Protein AF-A0A0N6ZX19-F1 (afdb_monomer_lite)

Foldseek 3Di:
DVQFFKFQQLVVRDIGHDDAPPCVVVLVVLLCVLDVDADDDDDDDPPGDDDADDPDDDVPDSRPSGDDRPDRTDPDVCNSNVVSNVRRVSNVVSVVVVVVCVCDVDPVSVVVPDPPPPPPPDD

Structure (mmCIF, N/CA/C/O backbone):
data_AF-A0A0N6ZX19-F1
#
_entry.id   AF-A0A0N6ZX19-F1
#
loop_
_atom_site.group_PDB
_atom_site.id
_atom_site.type_symbol
_atom_site.label_atom_id
_atom_site.label_alt_id
_atom_site.label_comp_id
_atom_site.label_asym_id
_atom_site.label_entity_id
_atom_site.label_seq_id
_atom_site.pdbx_PDB_ins_code
_atom_site.Cartn_x
_atom_site.Cartn_y
_atom_site.Cartn_z
_atom_site.occupancy
_atom_site.B_iso_or_equiv
_atom_site.auth_seq_id
_atom_site.auth_comp_id
_atom_site.auth_asym_id
_atom_site.auth_atom_id
_atom_site.pdbx_PDB_model_num
ATOM 1 N N . MET A 1 1 ? -0.354 12.606 -4.611 1.00 43.31 1 MET A N 1
ATOM 2 C CA . MET A 1 1 ? 0.544 11.697 -3.864 1.00 43.31 1 MET A CA 1
ATOM 3 C C . MET A 1 1 ? 1.948 11.821 -4.444 1.00 43.31 1 MET A C 1
ATOM 5 O O . MET A 1 1 ? 2.078 11.647 -5.652 1.00 43.31 1 MET A O 1
ATOM 9 N N . PRO A 1 2 ? 2.975 12.136 -3.640 1.00 48.53 2 PRO A N 1
ATOM 10 C CA . PRO A 1 2 ? 4.324 12.437 -4.137 1.00 48.53 2 PRO A CA 1
ATOM 11 C C . PRO A 1 2 ? 5.062 11.261 -4.814 1.00 48.53 2 PRO A C 1
ATOM 13 O O . PRO A 1 2 ? 6.101 11.488 -5.424 1.00 48.53 2 PRO A O 1
ATOM 16 N N . PHE A 1 3 ? 4.535 10.025 -4.785 1.00 59.00 3 PHE A N 1
ATOM 17 C CA . PHE A 1 3 ? 5.248 8.829 -5.277 1.00 59.00 3 PHE A CA 1
ATOM 18 C C . PHE A 1 3 ? 4.462 7.933 -6.258 1.00 59.00 3 PHE A C 1
ATOM 20 O O . PHE A 1 3 ? 4.767 6.753 -6.420 1.00 59.00 3 PHE A O 1
ATOM 27 N N . GLY A 1 4 ? 3.522 8.509 -7.014 1.00 57.75 4 GLY A N 1
ATOM 28 C CA . GLY A 1 4 ? 2.849 7.844 -8.139 1.00 57.75 4 GLY A CA 1
ATOM 29 C C . GLY A 1 4 ? 1.557 7.097 -7.777 1.00 57.75 4 GLY A C 1
ATOM 30 O O . GLY A 1 4 ? 1.023 7.292 -6.686 1.00 57.75 4 GLY A O 1
ATOM 31 N N . PRO A 1 5 ? 1.012 6.304 -8.719 1.00 57.31 5 PRO A N 1
ATOM 32 C CA . PRO A 1 5 ? -0.209 5.543 -8.495 1.00 57.31 5 PRO A CA 1
ATOM 33 C C . PRO A 1 5 ? 0.021 4.485 -7.411 1.00 57.31 5 PRO A C 1
ATOM 35 O O . PRO A 1 5 ? 1.003 3.742 -7.445 1.00 57.31 5 PRO A O 1
ATOM 38 N N . SER A 1 6 ? -0.901 4.432 -6.460 1.00 70.25 6 SER A N 1
ATOM 39 C CA . SER A 1 6 ? -0.932 3.445 -5.386 1.00 70.25 6 SER A CA 1
ATOM 40 C C . SER A 1 6 ? -2.307 2.804 -5.373 1.00 70.25 6 SER A C 1
ATOM 42 O O . SER A 1 6 ? -3.305 3.437 -5.716 1.00 70.25 6 SER A O 1
ATOM 44 N N . VAL A 1 7 ? -2.346 1.538 -4.990 1.00 73.19 7 VAL A N 1
ATOM 45 C CA . VAL A 1 7 ? -3.553 0.735 -4.874 1.00 73.19 7 VAL A CA 1
ATOM 46 C C . VAL A 1 7 ? -3.828 0.543 -3.385 1.00 73.19 7 VAL A C 1
ATOM 48 O O . VAL A 1 7 ? -2.912 0.137 -2.684 1.00 73.19 7 VAL A O 1
ATOM 51 N N . VAL A 1 8 ? -5.027 0.833 -2.879 1.00 74.38 8 VAL A N 1
ATOM 52 C CA . VAL A 1 8 ? -5.406 0.637 -1.469 1.00 74.38 8 VAL A CA 1
ATOM 53 C C . VAL A 1 8 ? -6.764 -0.064 -1.382 1.00 74.38 8 VAL A C 1
ATOM 55 O O . VAL A 1 8 ? -7.803 0.584 -1.412 1.00 74.38 8 VAL A O 1
ATOM 58 N N . ASP A 1 9 ? -6.783 -1.387 -1.231 1.00 75.56 9 ASP A N 1
ATOM 59 C CA . ASP A 1 9 ? -8.015 -2.145 -0.983 1.00 75.56 9 ASP A CA 1
ATOM 60 C C . ASP A 1 9 ? -8.178 -2.400 0.520 1.00 75.56 9 ASP A C 1
ATOM 62 O O . ASP A 1 9 ? -7.662 -3.386 1.051 1.00 75.56 9 ASP A O 1
ATOM 66 N N . ARG A 1 10 ? -8.909 -1.511 1.209 1.00 73.56 10 ARG A N 1
ATOM 67 C CA . ARG A 1 10 ? -9.185 -1.634 2.653 1.00 73.56 10 ARG A CA 1
ATOM 68 C C . ARG A 1 10 ? -9.898 -2.942 2.988 1.00 73.56 10 ARG A C 1
ATOM 70 O O . ARG A 1 10 ? -9.510 -3.598 3.939 1.00 73.56 10 ARG A O 1
ATOM 77 N N . LYS A 1 11 ? -10.888 -3.377 2.200 1.00 76.44 11 LYS A N 1
ATOM 78 C CA . LYS A 1 11 ? -11.623 -4.623 2.489 1.00 76.44 11 LYS A CA 1
ATOM 79 C C . LYS A 1 11 ? -10.723 -5.855 2.375 1.00 76.44 11 LYS A C 1
ATOM 81 O O . LYS A 1 11 ? -10.899 -6.807 3.125 1.00 76.44 11 LYS A O 1
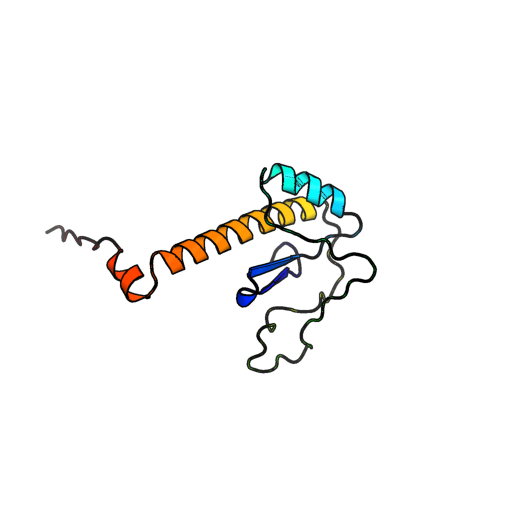ATOM 86 N N . ALA A 1 12 ? -9.772 -5.846 1.442 1.00 78.69 12 ALA A N 1
ATOM 87 C CA . ALA A 1 12 ? -8.787 -6.916 1.307 1.00 78.69 12 ALA A CA 1
ATOM 88 C C . ALA A 1 12 ? -7.547 -6.740 2.205 1.00 78.69 12 ALA A C 1
ATOM 90 O O . ALA A 1 12 ? -6.674 -7.604 2.156 1.00 78.69 12 ALA A O 1
ATOM 91 N N . GLN A 1 13 ? -7.450 -5.645 2.973 1.00 79.00 13 GLN A N 1
ATOM 92 C CA . GLN A 1 13 ? -6.266 -5.239 3.745 1.00 79.00 13 GLN A CA 1
ATOM 93 C C . GLN A 1 13 ? -4.981 -5.225 2.908 1.00 79.00 13 GLN A C 1
ATOM 95 O O . GLN A 1 13 ? -3.955 -5.788 3.288 1.00 79.00 13 GLN A O 1
ATOM 100 N N . ARG A 1 14 ? -5.039 -4.631 1.709 1.00 80.00 14 ARG A N 1
ATOM 101 C CA . ARG A 1 14 ? -3.914 -4.636 0.763 1.00 80.00 14 ARG A CA 1
ATOM 102 C C . ARG A 1 14 ? -3.573 -3.249 0.261 1.00 80.00 14 ARG A C 1
ATOM 104 O O . ARG A 1 14 ? -4.447 -2.483 -0.133 1.00 80.00 14 ARG A O 1
ATOM 111 N N . VAL A 1 15 ? -2.272 -2.997 0.170 1.00 79.75 15 VAL A N 1
ATOM 112 C CA . VAL A 1 15 ? -1.695 -1.847 -0.521 1.00 79.75 15 VAL A CA 1
ATOM 113 C C . VAL A 1 15 ? -0.741 -2.304 -1.620 1.00 79.75 15 VAL A C 1
ATOM 115 O O . VAL A 1 15 ? -0.038 -3.301 -1.476 1.00 79.75 15 VAL A O 1
ATOM 118 N N . GLY A 1 16 ? -0.741 -1.592 -2.740 1.00 81.25 16 GLY A N 1
ATOM 119 C CA . GLY A 1 16 ? 0.116 -1.849 -3.890 1.00 81.25 16 GLY A CA 1
ATOM 120 C C . GLY A 1 16 ? 0.751 -0.562 -4.390 1.00 81.25 16 GLY A C 1
ATOM 121 O O . GLY A 1 16 ? 0.130 0.497 -4.368 1.00 81.25 16 GLY A O 1
ATOM 122 N N . PHE A 1 17 ? 1.985 -0.650 -4.870 1.00 81.69 17 PHE A N 1
ATOM 123 C CA . PHE A 1 17 ? 2.735 0.498 -5.367 1.00 81.69 17 PHE A CA 1
ATOM 124 C C . PHE A 1 17 ? 3.425 0.143 -6.676 1.00 81.69 17 PHE A C 1
ATOM 126 O O . PHE A 1 17 ? 3.908 -0.977 -6.851 1.00 81.69 17 PHE A O 1
ATOM 133 N N . PHE A 1 18 ? 3.519 1.112 -7.585 1.00 80.56 18 PHE A N 1
ATOM 134 C CA . PHE A 1 18 ? 4.344 0.958 -8.777 1.00 80.56 18 PHE A CA 1
ATOM 135 C C . PHE A 1 18 ? 5.794 1.335 -8.475 1.00 80.56 18 PHE A C 1
ATOM 137 O O . PHE A 1 18 ? 6.112 2.483 -8.134 1.00 80.56 18 PHE A O 1
ATOM 144 N N . LEU A 1 19 ? 6.678 0.357 -8.650 1.00 79.00 19 LEU A N 1
ATOM 145 C CA . LEU A 1 19 ? 8.120 0.542 -8.593 1.00 79.00 19 LEU A CA 1
ATOM 146 C C . LEU A 1 19 ? 8.677 0.905 -9.968 1.00 79.00 19 LEU A C 1
ATOM 148 O O . LEU A 1 19 ? 8.120 0.539 -11.005 1.00 79.00 19 LEU A O 1
ATOM 152 N N . GLY A 1 20 ? 9.798 1.625 -9.961 1.00 76.25 20 GLY A N 1
ATOM 153 C CA . GLY A 1 20 ? 10.605 1.794 -11.161 1.00 76.25 20 GLY A CA 1
ATOM 154 C C . GLY A 1 20 ? 11.097 0.440 -11.677 1.00 76.25 20 GLY A C 1
ATOM 155 O O . GLY A 1 20 ? 11.214 -0.537 -10.928 1.00 76.25 20 GLY A O 1
ATOM 156 N N . SER A 1 21 ? 11.394 0.370 -12.974 1.00 75.50 21 SER A N 1
ATOM 157 C CA . SER A 1 21 ? 12.039 -0.815 -13.544 1.00 75.50 21 SER A CA 1
ATOM 158 C C . SER A 1 21 ? 13.359 -1.092 -12.819 1.00 75.50 21 SER A C 1
ATOM 160 O O . SER A 1 21 ? 14.076 -0.160 -12.467 1.00 75.50 21 SER A O 1
ATOM 162 N N . ASN A 1 22 ? 13.665 -2.370 -12.582 1.00 80.25 22 ASN A N 1
ATOM 163 C CA . ASN A 1 22 ? 14.874 -2.830 -11.883 1.00 80.25 22 ASN A CA 1
ATOM 164 C C . ASN A 1 22 ? 15.056 -2.284 -10.453 1.00 80.25 22 ASN A C 1
ATOM 166 O O . ASN A 1 22 ? 16.130 -2.407 -9.882 1.00 80.25 22 ASN A O 1
ATOM 170 N N . SER A 1 23 ? 14.017 -1.715 -9.833 1.00 85.94 23 SER A N 1
ATOM 171 C CA . SER A 1 23 ? 14.096 -1.178 -8.465 1.00 85.94 23 SER A CA 1
ATOM 172 C C . SER A 1 23 ? 13.763 -2.196 -7.368 1.00 85.94 23 SER A C 1
ATOM 174 O O . SER A 1 23 ? 13.662 -1.818 -6.202 1.00 85.94 23 SER A O 1
ATOM 176 N N . ARG A 1 24 ? 13.561 -3.473 -7.726 1.00 89.25 24 ARG A N 1
ATOM 177 C CA . ARG A 1 24 ? 13.176 -4.547 -6.797 1.00 89.25 24 ARG A CA 1
ATOM 178 C C . ARG A 1 24 ? 14.197 -4.713 -5.673 1.00 89.25 24 ARG A C 1
ATOM 180 O O . ARG A 1 24 ? 13.831 -4.652 -4.506 1.00 89.25 24 ARG A O 1
ATOM 187 N N . ASP A 1 25 ? 15.464 -4.892 -6.022 1.00 91.12 25 ASP A N 1
ATOM 188 C CA . ASP A 1 25 ? 16.498 -5.204 -5.031 1.00 91.12 25 ASP A CA 1
ATOM 189 C C . ASP A 1 25 ? 16.766 -4.003 -4.122 1.00 91.12 25 ASP A C 1
ATOM 191 O O . ASP A 1 25 ? 16.863 -4.149 -2.906 1.00 91.12 25 ASP A O 1
ATOM 195 N N . THR A 1 26 ? 16.765 -2.794 -4.693 1.00 91.06 26 THR A N 1
ATOM 196 C CA . THR A 1 26 ? 16.854 -1.542 -3.935 1.00 91.06 26 THR A CA 1
ATOM 197 C C . THR A 1 26 ? 15.684 -1.393 -2.964 1.00 91.06 26 THR A C 1
ATOM 199 O O . THR A 1 26 ? 15.902 -1.073 -1.800 1.00 91.06 26 THR A O 1
ATOM 202 N N . PHE A 1 27 ? 14.450 -1.661 -3.400 1.00 91.50 27 PHE A N 1
ATOM 203 C CA . PHE A 1 27 ? 13.290 -1.630 -2.509 1.00 91.50 27 PHE A CA 1
ATOM 204 C C . PHE A 1 27 ? 13.429 -2.650 -1.381 1.00 91.50 27 PHE A C 1
ATOM 206 O O . PHE A 1 27 ? 13.257 -2.290 -0.224 1.00 91.50 27 PHE A O 1
ATOM 213 N N . SER A 1 28 ? 13.766 -3.905 -1.695 1.00 92.12 28 SER A N 1
ATOM 214 C CA . SER A 1 28 ? 13.916 -4.952 -0.680 1.00 92.12 28 SER A CA 1
ATOM 215 C C . SER A 1 28 ? 15.028 -4.629 0.320 1.00 92.12 28 SER A C 1
ATOM 217 O O . SER A 1 28 ? 14.849 -4.868 1.512 1.00 92.12 28 SER A O 1
ATOM 219 N N . HIS A 1 29 ? 16.129 -4.024 -0.137 1.00 93.31 29 HIS A N 1
ATOM 220 C CA . HIS A 1 29 ? 17.190 -3.528 0.736 1.00 93.31 29 HIS A CA 1
ATOM 221 C C . HIS A 1 29 ? 16.673 -2.469 1.719 1.00 93.31 29 HIS A C 1
ATOM 223 O O . HIS A 1 29 ? 16.882 -2.601 2.922 1.00 93.31 29 HIS A O 1
ATOM 229 N N . PHE A 1 30 ? 15.980 -1.435 1.232 1.00 93.50 30 PHE A N 1
ATOM 230 C CA . PHE A 1 30 ? 15.461 -0.380 2.107 1.00 93.50 30 PHE A CA 1
ATOM 231 C C . PHE A 1 30 ? 14.331 -0.869 3.008 1.00 93.50 30 PHE A C 1
ATOM 233 O O . PHE A 1 30 ? 14.311 -0.520 4.179 1.00 93.50 30 PHE A O 1
ATOM 240 N N . LEU A 1 31 ? 13.453 -1.746 2.525 1.00 93.12 31 LEU A N 1
ATOM 241 C CA . LEU A 1 31 ? 12.391 -2.325 3.344 1.00 93.12 31 LEU A CA 1
ATOM 242 C 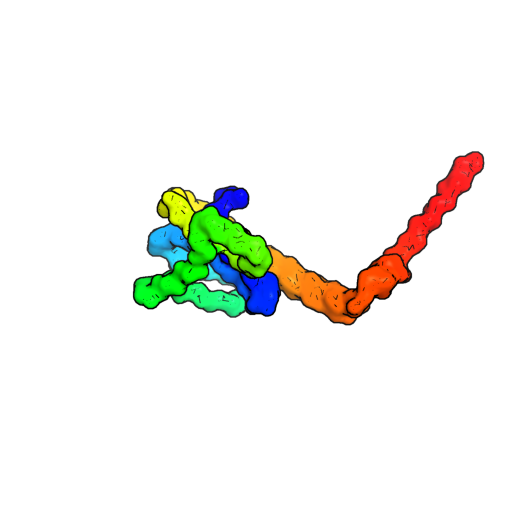C . LEU A 1 31 ? 12.946 -3.082 4.558 1.00 93.12 31 LEU A C 1
ATOM 244 O O . LEU A 1 31 ? 12.426 -2.918 5.656 1.00 93.12 31 LEU A O 1
ATOM 248 N N . GLY A 1 32 ? 14.030 -3.844 4.381 1.00 93.25 32 GLY A N 1
ATOM 249 C CA . GLY A 1 32 ? 14.710 -4.511 5.496 1.00 93.25 32 GLY A CA 1
ATOM 250 C C . GLY A 1 32 ? 15.398 -3.553 6.477 1.00 93.25 32 GLY A C 1
ATOM 251 O O . GLY A 1 32 ? 15.702 -3.949 7.597 1.00 93.25 32 GLY A O 1
ATOM 252 N N . ARG A 1 33 ? 15.641 -2.297 6.079 1.00 94.00 33 ARG A N 1
ATOM 253 C CA . ARG A 1 33 ? 16.150 -1.240 6.968 1.00 94.00 33 ARG A CA 1
ATOM 254 C C . ARG A 1 33 ? 15.038 -0.505 7.706 1.00 94.00 33 ARG A C 1
ATOM 256 O O . ARG A 1 33 ? 15.258 -0.095 8.838 1.00 94.00 33 ARG A O 1
ATOM 263 N N . GLU A 1 34 ? 13.879 -0.334 7.073 1.00 93.62 34 GLU A N 1
ATOM 264 C CA . GLU A 1 34 ? 12.718 0.325 7.683 1.00 93.62 34 GLU A CA 1
ATOM 265 C C . GLU A 1 34 ? 12.118 -0.518 8.812 1.00 93.62 34 GLU A C 1
ATOM 267 O O . GLU A 1 34 ? 11.649 0.021 9.811 1.00 93.62 34 GLU A O 1
ATOM 272 N N . THR A 1 35 ? 12.122 -1.845 8.669 1.00 92.31 35 THR A N 1
ATOM 273 C CA . THR A 1 35 ? 11.609 -2.747 9.701 1.00 92.31 35 THR A CA 1
ATOM 274 C C . THR A 1 35 ? 12.252 -4.134 9.615 1.00 92.31 35 THR A C 1
ATOM 276 O O . THR A 1 35 ? 12.410 -4.671 8.515 1.00 92.31 35 THR A O 1
ATOM 279 N N . PRO A 1 36 ? 12.577 -4.767 10.759 1.00 92.38 36 PRO A N 1
ATOM 280 C CA . PRO A 1 36 ? 13.020 -6.161 10.787 1.00 92.38 36 PRO A CA 1
ATOM 281 C C . PRO A 1 36 ? 11.886 -7.151 10.465 1.00 92.38 36 PRO A C 1
ATOM 283 O O . PRO A 1 36 ? 12.157 -8.300 10.122 1.00 92.38 36 PRO A O 1
ATOM 286 N N . SER A 1 37 ? 10.622 -6.726 10.560 1.00 92.25 37 SER A N 1
ATOM 287 C CA . SER A 1 37 ? 9.435 -7.549 10.305 1.00 92.25 37 SER A CA 1
ATOM 288 C C . SER A 1 37 ? 8.512 -6.860 9.293 1.00 92.25 37 SER A C 1
ATOM 290 O O . SER A 1 37 ? 7.495 -6.272 9.677 1.00 92.25 37 SER A O 1
ATOM 292 N N . PRO A 1 38 ? 8.865 -6.867 7.996 1.00 89.81 38 PRO A N 1
ATOM 293 C CA . PRO A 1 38 ? 8.042 -6.236 6.976 1.00 89.81 38 PRO A CA 1
ATOM 294 C C . PRO A 1 38 ? 6.691 -6.946 6.824 1.00 89.81 38 PRO A C 1
ATOM 296 O O . PRO A 1 38 ? 6.627 -8.174 6.944 1.00 89.81 38 PRO A O 1
ATOM 299 N N . PRO A 1 39 ? 5.610 -6.204 6.511 1.00 87.31 39 PRO A N 1
ATOM 300 C CA . PRO A 1 39 ? 4.319 -6.814 6.215 1.00 87.31 39 PRO A CA 1
ATOM 301 C C . PRO A 1 39 ? 4.453 -7.761 5.011 1.00 87.31 39 PRO A C 1
ATOM 303 O O . PRO A 1 39 ? 5.239 -7.466 4.107 1.00 87.31 39 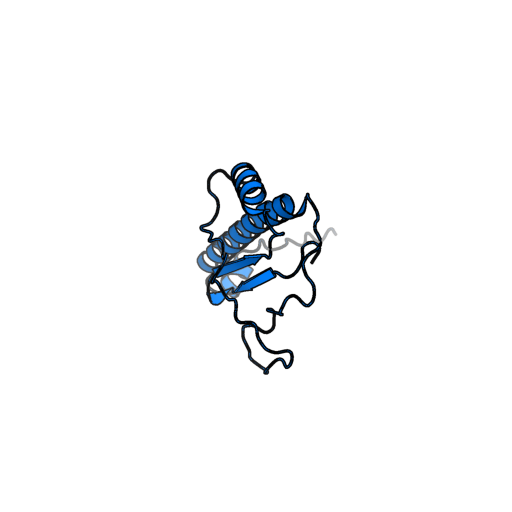PRO A O 1
ATOM 306 N N . PRO A 1 40 ? 3.693 -8.871 4.939 1.00 88.88 40 PRO A N 1
ATOM 307 C CA . PRO A 1 40 ? 3.747 -9.781 3.801 1.00 88.88 40 PRO A CA 1
ATOM 308 C C . PRO A 1 40 ? 3.503 -9.042 2.482 1.00 88.88 40 PRO A C 1
ATOM 310 O O . PRO A 1 40 ? 2.485 -8.374 2.304 1.00 88.88 40 PRO A O 1
ATOM 313 N N . TYR A 1 41 ? 4.432 -9.172 1.538 1.00 88.88 41 TYR A N 1
ATOM 314 C CA . TYR A 1 41 ? 4.365 -8.485 0.253 1.00 88.88 41 TYR A CA 1
ATOM 315 C C . TYR A 1 41 ? 4.757 -9.418 -0.889 1.00 88.88 41 TYR A C 1
ATOM 317 O O . TYR A 1 41 ? 5.483 -10.397 -0.715 1.00 88.88 41 TYR A O 1
ATOM 325 N N . ARG A 1 42 ? 4.258 -9.113 -2.088 1.00 88.62 42 ARG A N 1
ATOM 326 C CA . ARG A 1 42 ? 4.557 -9.860 -3.310 1.00 88.62 42 ARG A CA 1
ATOM 327 C C . ARG A 1 42 ? 4.921 -8.896 -4.425 1.00 88.62 42 ARG A C 1
ATOM 329 O O . ARG A 1 42 ? 4.203 -7.934 -4.677 1.00 88.62 42 ARG A O 1
ATOM 336 N N . TYR A 1 43 ? 5.986 -9.220 -5.151 1.00 88.19 43 TYR A N 1
ATOM 337 C CA . TYR A 1 43 ? 6.298 -8.555 -6.409 1.00 88.19 43 TYR A CA 1
ATOM 338 C C . TYR A 1 43 ? 5.482 -9.148 -7.551 1.00 88.19 43 TYR A C 1
ATOM 340 O O . TYR A 1 43 ? 5.534 -10.352 -7.812 1.00 88.19 43 TYR A O 1
ATOM 348 N N . LEU A 1 44 ? 4.754 -8.280 -8.246 1.00 84.81 44 LEU A N 1
ATOM 349 C CA . LEU A 1 44 ? 4.128 -8.586 -9.524 1.00 84.81 44 LEU A CA 1
ATOM 350 C C . LEU A 1 44 ? 5.124 -8.217 -10.626 1.00 84.81 44 LEU A C 1
ATOM 352 O O . LEU A 1 44 ? 5.505 -7.056 -10.761 1.00 84.81 44 LEU A O 1
ATOM 356 N N . GLY A 1 45 ? 5.609 -9.229 -11.341 1.00 81.44 45 GLY A N 1
ATOM 357 C CA . GLY A 1 45 ? 6.647 -9.097 -12.362 1.00 81.44 45 GLY A CA 1
ATOM 358 C C . GLY A 1 45 ? 6.127 -9.429 -13.755 1.00 81.44 45 GLY A C 1
ATOM 359 O O . GLY A 1 45 ? 4.946 -9.254 -14.057 1.00 81.44 45 GLY A O 1
ATOM 360 N N . HIS A 1 46 ? 7.012 -9.949 -14.604 1.00 81.69 46 HIS A N 1
ATOM 361 C CA . HIS A 1 46 ? 6.634 -10.434 -15.928 1.00 81.69 46 HIS A CA 1
ATOM 362 C C . HIS A 1 46 ? 5.492 -11.467 -15.840 1.00 81.69 46 HIS A C 1
ATOM 364 O O . HIS A 1 46 ? 5.485 -12.313 -14.946 1.00 81.69 46 HIS A O 1
ATOM 370 N N . GLY A 1 47 ? 4.503 -11.357 -16.731 1.00 81.94 47 GLY A N 1
ATOM 371 C CA . GLY A 1 47 ? 3.308 -12.213 -16.745 1.00 81.94 47 GLY A CA 1
ATOM 372 C C . GLY A 1 47 ? 2.238 -11.872 -15.698 1.00 81.94 47 GLY A C 1
ATOM 373 O O . GLY A 1 47 ? 1.204 -12.531 -15.655 1.00 81.94 47 GLY A O 1
ATOM 374 N N . SER A 1 48 ? 2.447 -10.853 -14.858 1.00 82.69 48 SER A N 1
ATOM 375 C CA . SER A 1 48 ? 1.419 -10.360 -13.933 1.00 82.69 48 SER A CA 1
ATOM 376 C C . SER A 1 48 ? 0.600 -9.234 -14.569 1.00 82.69 48 SER A C 1
ATOM 378 O O . SER A 1 48 ? 1.145 -8.398 -15.288 1.00 82.69 48 SER A O 1
ATOM 380 N N . ALA A 1 49 ? -0.694 -9.173 -14.257 1.00 77.00 49 ALA A N 1
ATOM 381 C CA . ALA A 1 49 ? -1.589 -8.099 -14.676 1.00 77.00 49 ALA A CA 1
ATOM 382 C C . ALA A 1 49 ? -2.352 -7.540 -13.470 1.00 77.00 49 ALA A C 1
ATOM 384 O O . ALA A 1 49 ? -2.663 -8.268 -12.526 1.00 77.00 49 ALA A O 1
ATOM 385 N N . VAL A 1 50 ? -2.661 -6.245 -13.513 1.00 73.44 50 VAL A N 1
ATOM 386 C CA . VAL A 1 50 ? -3.555 -5.583 -12.558 1.00 73.44 50 VAL A CA 1
ATOM 387 C C . VAL A 1 50 ? -4.742 -5.056 -13.351 1.00 73.44 50 VAL A C 1
ATOM 389 O O . VAL A 1 50 ? -4.558 -4.308 -14.310 1.00 73.44 50 VAL A O 1
ATOM 392 N N . VAL A 1 51 ? -5.950 -5.455 -12.959 1.00 73.81 51 VAL A N 1
ATOM 393 C CA . VAL A 1 51 ? -7.190 -4.915 -13.523 1.00 73.81 51 VAL A CA 1
ATOM 394 C C . VAL A 1 51 ? -7.562 -3.675 -12.725 1.00 73.81 51 VAL A C 1
ATOM 396 O O . VAL A 1 51 ? -7.623 -3.714 -11.497 1.00 73.81 51 VAL A O 1
ATOM 399 N N . VAL A 1 52 ? -7.780 -2.573 -13.428 1.00 70.44 52 VAL A N 1
ATOM 400 C CA . VAL A 1 52 ? -8.189 -1.291 -12.854 1.00 70.44 52 VAL A CA 1
ATOM 401 C C . VAL A 1 52 ? -9.515 -0.879 -13.489 1.00 70.44 52 VAL A C 1
ATOM 403 O O . VAL A 1 52 ? -9.725 -1.192 -14.666 1.00 70.44 52 VAL A O 1
ATOM 406 N N . PRO A 1 53 ? -10.410 -0.195 -12.761 1.00 68.12 53 PRO A N 1
ATOM 407 C CA . PRO A 1 53 ? -11.617 0.357 -13.356 1.00 68.12 53 PRO A CA 1
ATOM 408 C C . PRO A 1 53 ? -11.319 1.231 -14.564 1.00 68.12 53 PRO A C 1
ATOM 410 O O . PRO A 1 53 ? -10.304 1.934 -14.628 1.00 68.12 53 PRO A O 1
ATOM 413 N N . GLY A 1 54 ? -12.233 1.175 -15.528 1.00 64.19 54 GLY A N 1
ATOM 414 C CA . GLY A 1 54 ? -12.186 2.024 -16.705 1.00 64.19 54 GLY A CA 1
ATOM 415 C C . GLY A 1 54 ? -12.298 3.515 -16.353 1.00 64.19 54 GLY A C 1
ATOM 416 O O . GLY A 1 54 ? -12.620 3.886 -15.225 1.00 64.19 54 GLY A O 1
ATOM 417 N N . PRO A 1 55 ? -12.067 4.406 -17.330 1.00 62.72 55 PRO A N 1
ATOM 418 C CA . PRO A 1 55 ? -12.102 5.856 -17.121 1.00 62.72 55 PRO A CA 1
ATOM 419 C C . PRO A 1 55 ? -13.474 6.386 -16.682 1.00 62.72 55 PRO A C 1
ATOM 421 O O . PRO A 1 55 ? -13.551 7.504 -16.174 1.00 62.72 55 PRO A O 1
ATOM 424 N N . ILE A 1 56 ? -14.536 5.602 -16.882 1.00 67.50 56 ILE A N 1
ATOM 425 C CA . ILE A 1 56 ? -15.898 5.916 -16.459 1.00 67.50 56 ILE A CA 1
ATOM 426 C C . ILE A 1 56 ? -16.110 5.283 -15.076 1.00 67.50 56 ILE A C 1
ATOM 428 O O . ILE A 1 56 ? -16.276 4.064 -15.000 1.00 67.50 56 ILE A O 1
ATOM 432 N N . PRO A 1 57 ? -16.086 6.067 -13.982 1.00 61.69 57 PRO A N 1
ATOM 433 C CA . PRO A 1 57 ? -16.391 5.538 -12.663 1.00 61.69 57 PRO A CA 1
ATOM 434 C C . PRO A 1 57 ? -17.861 5.115 -12.637 1.00 61.69 57 PRO A C 1
ATOM 436 O O . PRO A 1 57 ? -18.757 5.947 -12.768 1.00 61.69 57 PRO A O 1
ATOM 439 N N . LEU A 1 58 ? -18.120 3.821 -12.466 1.00 66.75 58 LEU A N 1
ATOM 440 C CA . LEU A 1 58 ? -19.467 3.350 -12.163 1.00 66.75 58 LEU A CA 1
ATOM 441 C C . LEU A 1 58 ? -19.775 3.747 -10.719 1.00 66.75 58 LEU A C 1
ATOM 443 O O . LEU A 1 58 ? -18.972 3.493 -9.817 1.00 66.75 58 LEU A O 1
ATOM 447 N N . SER A 1 59 ? -20.908 4.406 -10.485 1.00 58.06 59 SER A N 1
ATOM 448 C CA . SER A 1 59 ? -21.382 4.702 -9.131 1.00 58.06 59 SER A CA 1
ATOM 449 C C . SER A 1 59 ? -21.451 3.394 -8.332 1.00 58.06 59 SER A C 1
ATOM 451 O O . SER A 1 59 ? -22.081 2.446 -8.794 1.00 58.06 59 SER A O 1
ATOM 453 N N . ALA A 1 60 ? -20.795 3.356 -7.167 1.00 66.69 60 ALA A N 1
ATOM 454 C CA . ALA A 1 60 ? -20.585 2.183 -6.303 1.00 66.69 60 ALA A CA 1
ATOM 455 C C . ALA A 1 60 ? -19.451 1.203 -6.683 1.00 66.69 60 ALA A C 1
ATOM 457 O O . ALA A 1 60 ? -19.296 0.177 -6.018 1.00 66.69 60 ALA A O 1
ATOM 458 N N . ASP A 1 61 ? -18.601 1.507 -7.671 1.00 66.00 61 ASP A N 1
ATOM 459 C CA . ASP A 1 61 ? -17.383 0.717 -7.887 1.00 66.00 61 ASP A CA 1
ATOM 460 C C . ASP A 1 61 ? -16.392 0.916 -6.722 1.00 66.00 61 ASP A C 1
ATOM 462 O O . ASP A 1 61 ? -15.821 1.989 -6.511 1.00 66.00 61 ASP A O 1
ATOM 466 N N . ARG A 1 62 ? -16.169 -0.156 -5.955 1.00 63.50 62 ARG A N 1
ATOM 467 C CA . ARG A 1 62 ? -15.246 -0.195 -4.808 1.00 63.50 62 ARG A CA 1
ATOM 468 C C . ARG A 1 62 ? -13.798 0.144 -5.166 1.00 63.50 62 ARG A C 1
ATOM 470 O O . ARG A 1 62 ? -12.998 0.350 -4.257 1.00 63.50 62 ARG A O 1
ATOM 477 N N . TYR A 1 63 ? -13.453 0.150 -6.451 1.00 63.97 63 TYR A N 1
ATOM 478 C CA . TYR A 1 63 ? -12.118 0.418 -6.966 1.00 63.97 63 TYR A CA 1
ATOM 479 C C . TYR A 1 63 ? -12.007 1.804 -7.614 1.00 63.97 63 TYR A C 1
ATOM 481 O O . TYR A 1 63 ? -11.008 2.068 -8.266 1.00 63.97 63 TYR A O 1
ATOM 489 N N . GLN A 1 64 ? -12.964 2.724 -7.430 1.00 60.00 64 GLN A N 1
ATOM 490 C CA . GLN A 1 64 ? -12.894 4.088 -7.995 1.00 60.00 64 GLN A CA 1
ATOM 491 C C . GLN A 1 64 ? -11.585 4.846 -7.683 1.00 60.00 64 GLN A C 1
ATOM 493 O O . GLN A 1 64 ? -11.176 5.721 -8.448 1.00 60.00 64 GLN A O 1
ATOM 498 N N . TRP A 1 65 ? -10.916 4.515 -6.573 1.00 58.78 65 TRP A N 1
ATOM 499 C CA . TRP A 1 65 ? -9.609 5.066 -6.191 1.00 58.78 65 TRP A CA 1
ATOM 500 C C . TRP A 1 65 ? -8.438 4.482 -7.003 1.00 58.78 65 TRP A C 1
ATOM 502 O O . TRP A 1 65 ? -7.342 5.042 -7.004 1.00 58.78 65 TRP A O 1
ATOM 512 N N . LEU A 1 66 ? -8.652 3.370 -7.706 1.00 61.81 66 LEU A N 1
ATOM 513 C CA . LEU A 1 66 ? -7.679 2.697 -8.549 1.00 61.81 66 LEU A CA 1
ATOM 514 C C . LEU A 1 66 ? -7.780 3.242 -9.974 1.00 61.81 66 LEU A C 1
ATOM 516 O O . LEU A 1 66 ? -8.733 2.973 -10.697 1.00 61.81 66 LEU A O 1
ATOM 520 N N . ARG A 1 67 ? -6.766 3.990 -10.409 1.00 61.91 67 ARG A N 1
ATOM 521 C CA . ARG A 1 67 ? -6.627 4.390 -11.813 1.00 61.91 67 ARG A CA 1
ATOM 522 C C . ARG A 1 67 ? -5.411 3.739 -12.442 1.00 61.91 67 ARG A C 1
ATOM 524 O O . ARG A 1 67 ? -4.365 3.617 -11.801 1.00 61.91 67 ARG A O 1
ATOM 531 N N . ALA A 1 68 ? -5.543 3.376 -13.719 1.00 62.62 68 ALA A N 1
ATOM 532 C CA . ALA A 1 68 ? -4.397 3.017 -14.544 1.00 62.62 68 ALA A CA 1
ATOM 533 C C . ALA A 1 68 ? -3.342 4.135 -14.454 1.00 62.62 68 ALA A C 1
ATOM 535 O O . ALA A 1 68 ? -3.701 5.310 -14.602 1.00 62.62 68 ALA A O 1
ATOM 536 N N . PRO A 1 69 ? -2.056 3.810 -14.241 1.00 63.47 69 PRO A N 1
ATOM 537 C CA . PRO A 1 69 ? -0.987 4.781 -14.420 1.00 63.47 69 PRO A CA 1
ATOM 538 C C . PRO A 1 69 ? -1.077 5.360 -15.834 1.00 63.47 69 PRO A C 1
ATOM 540 O O . PRO A 1 69 ? -0.882 4.648 -16.814 1.00 63.47 69 PRO A O 1
ATOM 543 N N . THR A 1 70 ? -1.382 6.651 -15.956 1.00 62.19 70 THR A N 1
ATOM 544 C CA . THR A 1 70 ? -1.453 7.324 -17.265 1.00 62.19 70 THR A CA 1
ATOM 545 C C . THR A 1 70 ? -0.068 7.603 -17.843 1.00 62.19 70 THR A C 1
ATOM 547 O O . THR A 1 70 ? 0.065 7.882 -19.032 1.00 62.19 70 THR A O 1
ATOM 550 N N . ARG A 1 71 ? 0.974 7.530 -17.006 1.00 62.75 71 ARG A N 1
ATOM 551 C CA . ARG A 1 71 ? 2.379 7.698 -17.379 1.00 62.75 71 ARG A CA 1
ATOM 552 C C . ARG A 1 71 ? 3.246 6.683 -16.654 1.00 62.75 71 ARG A C 1
ATOM 554 O O . ARG A 1 71 ? 2.950 6.293 -15.520 1.00 62.75 71 ARG A O 1
ATOM 561 N N . ARG A 1 72 ? 4.345 6.291 -17.307 1.00 64.12 72 ARG A N 1
ATOM 562 C CA . ARG A 1 72 ? 5.406 5.525 -16.653 1.00 64.12 72 ARG A CA 1
ATOM 563 C C . ARG A 1 72 ? 5.903 6.344 -15.460 1.00 64.12 72 ARG A C 1
ATOM 565 O O . ARG A 1 72 ? 6.119 7.544 -15.620 1.00 64.12 72 ARG A O 1
ATOM 572 N N . PRO A 1 73 ? 6.063 5.738 -14.280 1.00 66.00 73 PRO A N 1
ATOM 573 C CA . PRO A 1 73 ? 6.537 6.493 -13.145 1.00 66.00 73 PRO A CA 1
ATOM 574 C C . PRO A 1 73 ? 7.971 6.986 -13.369 1.00 66.00 73 PRO A C 1
ATOM 576 O O . PRO A 1 73 ? 8.813 6.204 -13.813 1.00 66.00 73 PRO A O 1
ATOM 579 N N . ASP A 1 74 ? 8.240 8.256 -13.051 1.00 65.50 74 ASP A N 1
ATOM 580 C CA . ASP A 1 74 ? 9.572 8.846 -13.217 1.00 65.50 74 ASP A CA 1
ATOM 581 C C . ASP A 1 74 ? 10.642 8.048 -12.465 1.00 65.50 74 ASP A C 1
ATOM 583 O O . ASP A 1 74 ? 10.418 7.544 -11.350 1.00 65.50 74 ASP A O 1
ATOM 587 N N . ALA A 1 75 ? 11.816 7.950 -13.093 1.00 68.81 75 ALA A N 1
ATOM 588 C CA . ALA A 1 75 ? 12.998 7.290 -12.559 1.00 68.81 75 ALA A CA 1
ATOM 589 C C . ALA A 1 75 ? 13.646 8.160 -11.470 1.00 68.81 75 ALA A C 1
ATOM 591 O O . ALA A 1 75 ? 14.684 8.780 -11.676 1.00 68.81 75 ALA A O 1
ATOM 592 N N . ASN A 1 76 ? 13.007 8.226 -10.303 1.00 77.00 76 ASN A N 1
ATOM 593 C CA . ASN A 1 76 ? 13.576 8.851 -9.115 1.00 77.00 76 ASN A CA 1
ATOM 594 C C . ASN A 1 76 ? 14.323 7.785 -8.283 1.00 77.00 76 ASN A C 1
ATOM 596 O O . ASN A 1 76 ? 13.680 6.835 -7.824 1.00 77.00 76 ASN A O 1
ATOM 600 N N . PRO A 1 77 ? 15.641 7.930 -8.042 1.00 79.38 77 PRO A N 1
ATOM 601 C CA . PRO A 1 77 ? 16.423 6.958 -7.274 1.00 79.38 77 PRO A CA 1
ATOM 602 C C . PRO A 1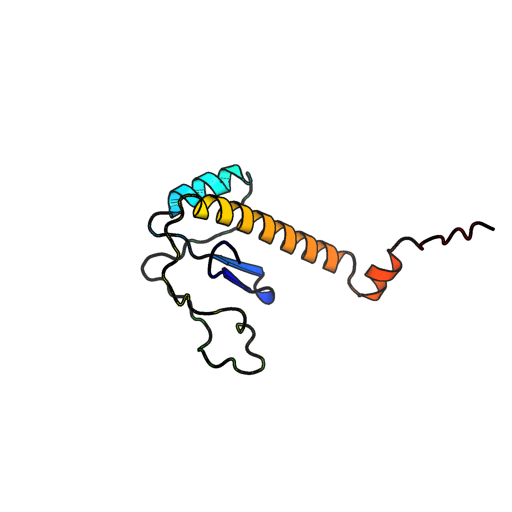 77 ? 15.980 6.827 -5.808 1.00 79.38 77 PRO A C 1
ATOM 604 O O . PRO A 1 77 ? 16.201 5.785 -5.203 1.00 79.38 77 PRO A O 1
ATOM 607 N N . LEU A 1 78 ? 15.309 7.836 -5.241 1.00 86.06 78 LEU A N 1
ATOM 608 C CA . LEU A 1 78 ? 14.765 7.802 -3.877 1.00 86.06 78 LEU A CA 1
ATOM 609 C C . LEU A 1 78 ? 13.379 7.154 -3.797 1.00 86.06 78 LEU A C 1
ATOM 611 O O . LEU A 1 78 ? 12.867 6.897 -2.708 1.00 86.06 78 LEU A O 1
ATOM 615 N N . ARG A 1 79 ? 12.757 6.858 -4.942 1.00 84.44 79 ARG A N 1
ATOM 616 C CA . ARG A 1 79 ? 11.434 6.233 -4.996 1.00 84.44 79 ARG A CA 1
ATOM 617 C C . ARG A 1 79 ? 11.363 4.906 -4.227 1.00 84.44 79 ARG A C 1
ATOM 619 O O . ARG A 1 79 ? 10.387 4.729 -3.503 1.00 84.44 79 ARG A O 1
ATOM 626 N N . PRO A 1 80 ? 12.330 3.974 -4.338 1.00 87.12 80 PRO A N 1
ATOM 627 C CA . PRO A 1 80 ? 12.255 2.708 -3.612 1.00 87.12 80 PRO A CA 1
ATOM 628 C C . PRO A 1 80 ? 12.302 2.907 -2.095 1.00 87.12 80 PRO A C 1
ATOM 630 O O . PRO A 1 80 ? 11.601 2.196 -1.384 1.00 87.12 80 PRO A O 1
ATOM 633 N N . VAL A 1 81 ? 13.058 3.907 -1.621 1.00 89.31 81 VAL A N 1
ATOM 634 C CA . VAL A 1 81 ? 13.129 4.293 -0.202 1.00 89.31 81 VAL A CA 1
ATOM 635 C C . VAL A 1 81 ? 11.761 4.768 0.273 1.00 89.31 81 VAL A C 1
ATOM 637 O O . VAL A 1 81 ? 11.176 4.185 1.177 1.00 89.31 81 VAL A O 1
ATOM 640 N N . ALA A 1 82 ? 11.205 5.772 -0.409 1.00 87.38 82 ALA A N 1
ATOM 641 C CA . ALA A 1 82 ? 9.921 6.353 -0.040 1.00 87.38 82 ALA A CA 1
ATOM 642 C C . ALA A 1 82 ? 8.784 5.320 -0.058 1.00 87.38 82 ALA A C 1
ATOM 644 O O . ALA A 1 82 ? 7.906 5.349 0.801 1.00 87.38 82 ALA A O 1
ATOM 645 N N . LEU A 1 83 ? 8.796 4.392 -1.021 1.00 88.06 83 LEU A N 1
ATOM 646 C CA . LEU A 1 83 ? 7.794 3.331 -1.105 1.00 88.06 83 LEU A CA 1
ATOM 647 C C . LEU A 1 83 ? 7.969 2.263 -0.019 1.00 88.06 83 LEU A C 1
ATOM 649 O O . LEU A 1 83 ? 6.963 1.740 0.455 1.00 88.06 83 LEU A O 1
ATOM 653 N N . ALA A 1 84 ? 9.202 1.947 0.386 1.00 89.94 84 ALA A N 1
ATOM 654 C CA . ALA A 1 84 ? 9.452 1.048 1.510 1.00 89.94 84 ALA A CA 1
ATOM 655 C C . ALA A 1 84 ? 8.898 1.647 2.812 1.00 89.94 84 ALA A C 1
ATOM 657 O O . ALA A 1 84 ? 8.095 1.001 3.486 1.00 89.94 84 ALA A O 1
ATOM 658 N N . THR A 1 85 ? 9.216 2.915 3.095 1.00 90.56 85 THR A N 1
ATOM 659 C CA . THR A 1 85 ? 8.668 3.650 4.244 1.00 90.56 85 THR A CA 1
ATOM 660 C C . THR A 1 85 ? 7.141 3.722 4.184 1.00 90.56 85 THR A C 1
ATOM 662 O O . THR A 1 85 ? 6.461 3.440 5.169 1.00 90.56 85 THR A O 1
ATOM 665 N N . ALA A 1 86 ? 6.573 4.043 3.015 1.00 88.25 86 ALA A N 1
ATOM 666 C CA . ALA A 1 86 ? 5.125 4.131 2.843 1.00 88.25 86 ALA A CA 1
ATOM 667 C C . ALA A 1 86 ? 4.422 2.787 3.079 1.00 88.25 86 ALA A C 1
ATOM 669 O O . ALA A 1 86 ? 3.345 2.772 3.675 1.00 88.25 86 ALA A O 1
ATOM 670 N N . LEU A 1 87 ? 5.009 1.665 2.643 1.00 88.00 87 LEU A N 1
ATOM 671 C CA . LEU A 1 87 ? 4.465 0.330 2.897 1.00 88.00 87 LEU A CA 1
ATOM 672 C C . LEU A 1 87 ? 4.413 0.028 4.401 1.00 88.00 87 LEU A C 1
ATOM 674 O O . LEU A 1 87 ? 3.368 -0.396 4.891 1.00 88.00 87 LEU A O 1
ATOM 678 N N . VAL A 1 88 ? 5.507 0.278 5.127 1.00 90.12 88 VAL A N 1
ATOM 679 C CA . VAL A 1 88 ? 5.584 0.038 6.579 1.00 90.12 88 VAL A CA 1
ATOM 680 C C . VA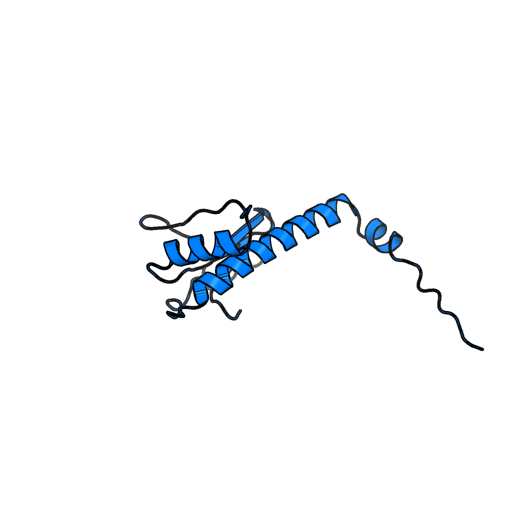L A 1 88 ? 4.596 0.926 7.331 1.00 90.12 88 VAL A C 1
ATOM 682 O O . VAL A 1 88 ? 3.794 0.423 8.113 1.00 90.12 88 VAL A O 1
ATOM 685 N N . ALA A 1 89 ? 4.584 2.227 7.035 1.00 89.31 89 ALA A N 1
ATOM 686 C CA . ALA A 1 89 ? 3.665 3.173 7.660 1.00 89.31 89 ALA A CA 1
ATOM 687 C C . ALA A 1 89 ? 2.193 2.824 7.385 1.00 89.31 89 ALA A C 1
ATOM 689 O O . ALA A 1 89 ? 1.357 2.914 8.280 1.00 89.31 89 ALA A O 1
ATOM 690 N N . SER A 1 90 ? 1.872 2.390 6.161 1.00 86.38 90 SER A N 1
ATOM 691 C CA . SER A 1 90 ? 0.508 1.981 5.804 1.00 86.38 90 SER A CA 1
ATOM 692 C C . SER A 1 90 ? 0.084 0.716 6.546 1.00 86.38 90 SER A C 1
ATOM 694 O O . SER A 1 90 ? -1.048 0.640 7.011 1.00 86.38 90 SER A O 1
ATOM 696 N N . ALA A 1 91 ? 0.977 -0.269 6.674 1.00 86.50 91 ALA A N 1
ATOM 697 C CA . ALA A 1 91 ? 0.688 -1.495 7.410 1.00 86.50 91 ALA A CA 1
ATOM 698 C C . ALA A 1 91 ? 0.478 -1.228 8.906 1.00 86.50 91 ALA A C 1
ATOM 700 O O . ALA A 1 91 ? -0.489 -1.728 9.475 1.00 86.50 91 ALA A O 1
ATOM 701 N N . GLU A 1 92 ? 1.318 -0.391 9.522 1.00 89.12 92 GLU A N 1
ATOM 702 C CA . GLU A 1 92 ? 1.140 0.002 10.925 1.00 89.12 92 GLU A CA 1
ATOM 703 C C . GLU A 1 92 ? -0.158 0.790 11.127 1.00 89.12 92 GLU A C 1
ATOM 705 O O . GLU A 1 92 ? -0.876 0.568 12.101 1.00 89.12 92 GLU A O 1
ATOM 710 N N . LEU A 1 93 ? -0.509 1.674 10.187 1.00 87.19 93 LEU A N 1
ATOM 711 C CA . LEU A 1 93 ? -1.775 2.398 10.233 1.00 87.19 93 LEU A CA 1
ATOM 712 C C . LEU A 1 93 ? -2.973 1.444 10.166 1.00 87.19 93 LEU A C 1
ATOM 714 O O . LEU A 1 93 ? -3.886 1.580 10.974 1.00 87.19 93 LEU A O 1
ATOM 718 N N . LEU A 1 94 ? -2.971 0.472 9.248 1.00 85.12 94 LEU A N 1
ATOM 719 C CA . LEU A 1 94 ? -4.040 -0.529 9.161 1.00 85.12 94 LEU A CA 1
ATOM 720 C C . LEU A 1 94 ? -4.134 -1.357 10.446 1.00 85.12 94 LEU A C 1
ATOM 722 O O . LEU A 1 94 ? -5.222 -1.478 10.995 1.00 85.12 94 LEU A O 1
ATOM 726 N N . ALA A 1 95 ? -3.004 -1.828 10.981 1.00 87.31 95 ALA A N 1
ATOM 727 C CA . ALA A 1 95 ? -2.975 -2.569 12.241 1.00 87.31 95 ALA A CA 1
ATOM 728 C C . ALA A 1 95 ? -3.499 -1.733 13.418 1.00 87.31 95 ALA A C 1
ATOM 730 O O . ALA A 1 95 ? -4.185 -2.246 14.299 1.00 87.31 95 ALA A O 1
ATOM 731 N N . ARG A 1 96 ? -3.201 -0.430 13.443 1.00 88.38 96 ARG A N 1
ATOM 732 C CA . ARG A 1 96 ? -3.729 0.488 14.454 1.00 88.38 96 ARG A CA 1
ATOM 733 C C . ARG A 1 96 ? -5.234 0.679 14.324 1.00 88.38 96 ARG A C 1
ATOM 735 O O . ARG A 1 96 ? -5.900 0.728 15.350 1.00 88.38 96 ARG A O 1
ATOM 742 N N . ILE A 1 97 ? -5.746 0.795 13.099 1.00 85.94 97 ILE A N 1
ATOM 743 C CA . ILE A 1 97 ? -7.188 0.884 12.847 1.00 85.94 97 ILE A CA 1
ATOM 744 C C . ILE A 1 97 ? -7.867 -0.413 13.291 1.00 85.94 97 ILE A C 1
ATOM 746 O O . ILE A 1 97 ? -8.860 -0.346 13.997 1.00 85.94 97 ILE A O 1
ATOM 750 N N . ASP A 1 98 ? -7.304 -1.577 12.968 1.00 87.06 98 ASP A N 1
ATOM 751 C CA . ASP A 1 98 ? -7.887 -2.863 13.362 1.00 87.06 98 ASP A CA 1
ATOM 752 C C . ASP A 1 98 ? -7.923 -3.020 14.897 1.00 87.06 98 ASP A C 1
ATOM 754 O O . ASP A 1 98 ? -8.967 -3.349 15.455 1.00 87.06 98 ASP A O 1
ATOM 758 N N . ARG A 1 99 ? -6.839 -2.663 15.609 1.00 90.19 99 ARG A N 1
ATOM 759 C CA . ARG A 1 99 ? -6.829 -2.611 17.088 1.00 90.19 99 ARG A CA 1
ATOM 760 C C . ARG A 1 99 ? -7.846 -1.616 17.652 1.00 90.19 99 ARG A C 1
ATOM 762 O O . ARG A 1 99 ? -8.417 -1.855 18.711 1.00 90.19 99 ARG A O 1
ATOM 769 N N . PHE A 1 100 ? -8.042 -0.483 16.978 1.00 87.31 100 PHE A N 1
ATOM 770 C CA . PHE A 1 100 ? -9.023 0.520 17.387 1.00 87.31 100 PHE A CA 1
ATOM 771 C C . PHE A 1 100 ? -10.455 -0.000 17.215 1.00 87.31 100 PHE A C 1
ATOM 773 O O . PHE A 1 100 ? -11.262 0.169 18.122 1.00 87.31 100 PHE A O 1
ATOM 780 N N . ASP A 1 101 ? -10.749 -0.675 16.101 1.00 86.12 101 ASP A N 1
ATOM 781 C CA . ASP A 1 101 ? -12.050 -1.297 15.834 1.00 86.12 101 ASP A CA 1
ATOM 782 C C . ASP A 1 101 ? -12.352 -2.422 16.852 1.00 86.12 101 ASP A C 1
ATOM 784 O O . ASP A 1 101 ? -13.488 -2.563 17.304 1.00 86.12 101 ASP A O 1
ATOM 788 N N . GLU A 1 102 ? -11.335 -3.190 17.270 1.00 88.50 102 GLU A N 1
ATOM 789 C CA . GLU A 1 102 ? -11.442 -4.182 18.354 1.00 88.50 102 GLU A CA 1
ATOM 790 C C . GLU A 1 102 ? -11.708 -3.532 19.720 1.00 88.50 102 GLU A C 1
ATOM 792 O O . GLU A 1 102 ? -12.558 -3.998 20.482 1.00 88.50 102 GLU A O 1
ATOM 797 N N . GLN A 1 103 ? -10.984 -2.453 20.035 1.00 88.50 103 GLN A N 1
ATOM 798 C CA . GLN A 1 103 ? -11.111 -1.734 21.303 1.00 88.50 103 GLN A CA 1
ATOM 799 C C . GLN A 1 103 ? -12.445 -0.984 21.411 1.00 88.50 103 GLN A C 1
ATOM 801 O O . GLN A 1 103 ? -13.009 -0.880 22.502 1.00 88.50 103 GLN A O 1
ATOM 806 N N . TYR A 1 104 ? -12.964 -0.486 20.288 1.00 88.88 104 TYR A N 1
ATOM 807 C CA . TYR A 1 104 ? -14.182 0.313 20.221 1.00 88.88 104 TYR A CA 1
ATOM 808 C C . TYR A 1 104 ? -15.149 -0.231 19.160 1.00 88.88 104 TYR A C 1
ATOM 810 O O . TYR A 1 104 ? -15.294 0.353 18.085 1.00 88.88 104 TYR A O 1
ATOM 818 N N . PRO A 1 105 ? -15.908 -1.297 19.483 1.00 84.56 105 PRO A N 1
ATOM 819 C CA . PRO A 1 105 ? -16.805 -1.955 18.528 1.00 84.56 105 PRO A CA 1
ATOM 820 C C . PRO A 1 105 ? -17.966 -1.073 18.055 1.00 84.56 105 PRO A C 1
ATOM 822 O O . PRO A 1 105 ? -18.667 -1.406 17.101 1.00 84.56 105 PRO A O 1
ATOM 825 N N . THR A 1 106 ? -18.221 0.033 18.758 1.00 86.56 106 THR A N 1
ATOM 826 C CA . THR A 1 106 ? -19.250 1.005 18.399 1.00 86.56 106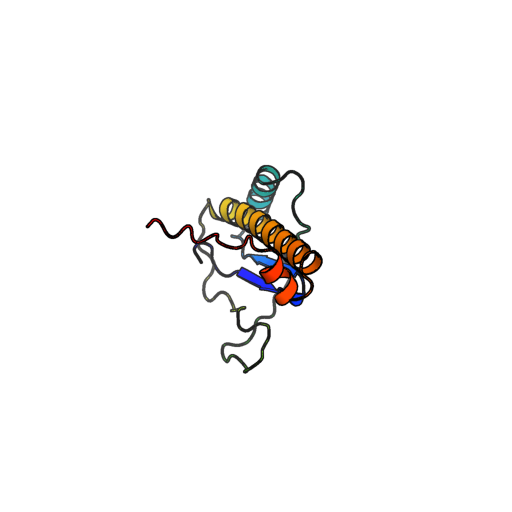 THR A CA 1
ATOM 827 C C . THR A 1 106 ? -18.684 2.422 18.476 1.00 86.56 106 THR A C 1
ATOM 829 O O . THR A 1 106 ? -17.862 2.702 19.353 1.00 86.56 106 THR A O 1
ATOM 832 N N . PRO A 1 107 ? -19.170 3.357 17.637 1.00 79.38 107 PRO A N 1
ATOM 833 C CA . PRO A 1 107 ? -18.791 4.766 17.736 1.00 79.38 107 PRO A CA 1
ATOM 834 C C . PRO A 1 107 ? -19.046 5.355 19.130 1.00 79.38 107 PRO A C 1
ATOM 836 O O . PRO A 1 107 ? -18.266 6.170 19.608 1.00 79.38 107 PRO A O 1
ATOM 839 N N . TYR A 1 108 ? -20.109 4.905 19.808 1.00 76.56 108 TYR A N 1
ATOM 840 C CA . TYR A 1 108 ? -20.423 5.328 21.172 1.00 76.56 108 TYR A CA 1
ATOM 841 C C . TYR A 1 108 ? -19.337 4.914 22.175 1.00 76.56 108 TYR A C 1
ATOM 843 O O . TYR A 1 108 ? -18.934 5.729 22.999 1.00 76.56 108 TYR A O 1
ATOM 851 N N . ALA A 1 109 ? -18.811 3.689 22.071 1.00 78.56 109 ALA A N 1
ATOM 852 C CA . ALA A 1 109 ? -17.726 3.222 22.934 1.00 78.56 109 ALA A CA 1
ATOM 853 C C . ALA A 1 109 ? -16.439 4.047 22.752 1.00 78.56 109 ALA A C 1
ATOM 855 O O . ALA A 1 109 ? -15.751 4.314 23.732 1.00 78.56 109 ALA A O 1
ATOM 856 N N . ALA A 1 110 ? -16.141 4.490 21.524 1.00 78.56 110 ALA A N 1
ATOM 857 C CA . ALA A 1 110 ? -14.998 5.365 21.254 1.00 78.56 110 ALA A CA 1
ATOM 858 C C . ALA A 1 110 ? -15.161 6.750 21.899 1.00 78.56 110 ALA A C 1
ATOM 860 O O . ALA A 1 110 ? -14.208 7.282 22.463 1.00 78.56 110 ALA A O 1
ATOM 861 N N . VAL A 1 111 ? -16.366 7.327 21.837 1.00 80.25 111 VAL A N 1
ATOM 862 C CA . VAL A 1 111 ? -16.663 8.648 22.416 1.00 80.25 111 VAL A CA 1
ATOM 863 C C . VAL A 1 111 ? -16.688 8.598 23.944 1.00 80.25 111 VAL A C 1
ATOM 865 O O . VAL A 1 111 ? -16.129 9.481 24.583 1.00 80.25 111 VAL A O 1
ATOM 868 N N . ALA A 1 112 ? -17.272 7.554 24.539 1.00 78.19 112 ALA A N 1
ATOM 869 C CA . ALA A 1 112 ? -17.346 7.389 25.994 1.00 78.19 112 ALA A CA 1
ATOM 870 C C . ALA A 1 112 ? -15.972 7.203 26.671 1.00 78.19 112 ALA A C 1
ATOM 872 O O . ALA A 1 112 ? -15.856 7.382 27.879 1.00 78.19 112 ALA A O 1
ATOM 873 N N . ALA A 1 113 ? -14.940 6.831 25.908 1.00 76.12 113 ALA A N 1
ATOM 874 C CA . ALA A 1 113 ? -13.570 6.678 26.394 1.00 76.12 113 ALA A CA 1
ATOM 875 C C . ALA A 1 113 ? -12.735 7.969 26.315 1.00 76.12 113 ALA A C 1
ATOM 877 O O . ALA A 1 113 ? -11.588 7.980 26.771 1.00 76.12 113 ALA A O 1
ATOM 878 N N . LEU A 1 114 ? -13.271 9.046 25.729 1.00 79.25 114 LEU A N 1
ATOM 879 C CA . LEU A 1 114 ? -12.606 10.344 25.741 1.00 79.25 114 LEU A CA 1
ATOM 880 C C . LEU A 1 114 ? -12.660 10.924 27.165 1.00 79.25 114 LEU A C 1
ATOM 882 O O . LEU A 1 114 ? -13.718 10.868 27.794 1.00 79.25 114 LEU A O 1
ATOM 886 N N . PRO A 1 115 ? -11.553 11.480 27.690 1.00 72.25 115 PRO A N 1
ATOM 887 C CA . PRO A 1 115 ? -11.595 12.214 28.948 1.00 72.25 115 PRO A CA 1
ATOM 888 C C . PRO A 1 115 ? -12.607 13.354 28.817 1.00 72.25 115 PRO A C 1
ATOM 890 O O . PRO A 1 115 ? -12.557 14.088 27.829 1.00 72.25 115 PRO A O 1
ATOM 893 N N . GLU A 1 116 ? -13.507 13.511 29.790 1.00 70.56 116 GLU A N 1
ATOM 894 C CA . GLU A 1 116 ? -14.323 14.722 29.852 1.00 70.56 116 GLU A CA 1
ATOM 895 C C . GLU A 1 116 ? -13.370 15.917 29.933 1.00 70.56 116 GLU A C 1
ATOM 897 O O . GLU A 1 116 ? -12.531 15.997 30.835 1.00 70.56 116 GLU A O 1
ATOM 902 N N . GLU A 1 117 ? -13.457 16.828 28.962 1.00 57.12 117 GLU A N 1
ATOM 903 C CA . GLU A 1 117 ? -12.829 18.134 29.090 1.00 57.12 117 GLU A CA 1
ATOM 904 C C . GLU A 1 117 ? -13.466 18.806 30.307 1.00 57.12 117 GLU A C 1
ATOM 906 O O . GLU A 1 117 ? -14.575 19.332 30.240 1.00 57.12 117 GLU A O 1
ATOM 911 N N . THR A 1 118 ? -12.778 18.776 31.449 1.00 49.97 118 THR A N 1
ATOM 912 C CA . THR A 1 118 ? -13.087 19.662 32.565 1.00 49.97 118 THR A CA 1
ATOM 913 C C . THR A 1 118 ? -12.838 21.082 32.080 1.00 49.97 118 THR A C 1
ATOM 915 O O . THR A 1 118 ? -11.714 21.582 32.135 1.00 49.97 118 THR A O 1
ATOM 918 N N . THR A 1 119 ? -13.884 21.730 31.574 1.00 54.12 119 THR A N 1
ATOM 919 C CA . THR A 1 119 ? -13.971 23.185 31.492 1.00 54.12 119 THR A CA 1
ATOM 920 C C . THR A 1 119 ? -13.863 23.726 32.910 1.00 54.12 119 THR A C 1
ATOM 922 O O . THR A 1 119 ? -14.855 23.860 33.622 1.00 54.12 119 THR A O 1
ATOM 925 N N . THR A 1 120 ? -12.634 23.993 33.348 1.00 51.91 120 THR A N 1
ATOM 926 C CA . THR A 1 120 ? -12.379 24.866 34.488 1.00 51.91 120 THR A CA 1
ATOM 927 C C . THR A 1 120 ? -12.712 26.277 34.027 1.00 51.91 120 THR A C 1
ATOM 929 O O . THR A 1 120 ? -11.890 26.947 33.404 1.00 51.91 120 THR A O 1
ATOM 932 N N . ASP A 1 121 ? -13.951 26.688 34.276 1.00 53.25 121 ASP A N 1
ATOM 933 C CA . ASP A 1 121 ? -14.373 28.080 34.193 1.00 53.25 121 ASP A CA 1
ATOM 934 C C . ASP A 1 121 ? -13.583 28.857 35.258 1.00 53.25 121 ASP A C 1
ATOM 936 O O . ASP A 1 121 ? -13.762 28.661 36.463 1.00 53.25 121 ASP A O 1
ATOM 940 N N . ALA A 1 122 ? -12.601 29.636 34.811 1.00 52.34 122 ALA A N 1
ATOM 941 C CA . ALA A 1 122 ? -11.850 30.541 35.666 1.00 52.34 122 ALA A CA 1
ATOM 942 C C . ALA A 1 122 ? -12.702 31.800 35.862 1.00 52.34 122 ALA A C 1
ATOM 944 O O . ALA A 1 122 ? -12.827 32.610 34.943 1.00 52.34 122 ALA A O 1
ATOM 945 N N . GLY A 1 123 ? -13.321 31.895 37.042 1.00 52.84 123 GLY A N 1
ATOM 946 C CA . GLY A 1 123 ? -14.054 33.076 37.505 1.00 52.84 123 GLY A CA 1
ATOM 947 C C . GLY A 1 123 ? -13.173 34.272 37.843 1.00 52.84 123 GLY A C 1
ATOM 948 O O . GLY A 1 123 ? -11.929 34.128 37.885 1.00 52.84 123 GLY A O 1
#

Sequence (123 aa):
MPFGPSVVDRKAQRVGFFLGSNSRDTFSHFLGRETPSPPPYRYLGHGSAVVVPGPIPLSADRYQWLRAPTRRPDANPLRPVALATALVASAELLARIDRFDEQYPTPYAAVAALPEETTTDAG

Radius of gyration: 19.59 Å; chains: 1; bounding box: 39×45×55 Å

Secondary structure (DSSP, 8-state):
-TT--EEEETTTTEEEEPPPTT-HHHHHHHHHHH-SSPPP-----TT-------SS--TT-TTTT----SSPPP--TTHHHHHHHHHHHHHHHHHHHHHHHHH-SSHHHHHHTSPP-------

pLDDT: mean 77.28, std 12.54, range [43.31, 94.0]